Protein AF-A0A2K8VFG8-F1 (afdb_monomer_lite)

Secondary structure (DSSP, 8-state):
-------------S---STT----TTTS-HHHHHHHHHHHHHTTTT--SSS-SSSPP-TT----HHHHHHHHTSTTSSS--TT--HHHHHHHHHHHT-

Sequence (98 aa):
MMLFYSLLFSNSNNELLECGVVDTIDKISKDKREGRKLFNANCASCHKLDKHMIGPALRNINLDSLSLKKYLNSERHSQRYPQLTTEQQHEILKYTKD

Radius of gyration: 17.17 Å; chains: 1; bounding box: 62×37×29 Å

Foldseek 3Di:
DDDDPDDPPVPPDDDDPDPDDPPPPPPADPLQPLLVVLCVVPPVVQEDQPQHDNDDHLAQDPDDLVRQQDCLCDPNDPHHCPVADSVNSVSVNVNRRD

Structure (mmCIF, N/CA/C/O backbone):
data_AF-A0A2K8VFG8-F1
#
_entry.id   AF-A0A2K8VFG8-F1
#
loop_
_atom_site.group_PDB
_atom_site.id
_atom_site.type_symbol
_atom_site.label_atom_id
_atom_site.label_alt_id
_atom_site.label_comp_id
_atom_site.label_asym_id
_atom_site.label_entity_id
_atom_site.label_seq_id
_atom_site.pdbx_PDB_ins_code
_atom_site.Cartn_x
_atom_site.Cartn_y
_atom_site.Cartn_z
_atom_site.occupancy
_atom_site.B_iso_or_equiv
_atom_site.auth_seq_id
_atom_site.auth_comp_id
_atom_site.auth_asym_id
_atom_site.auth_atom_id
_atom_site.pdbx_PDB_model_num
ATOM 1 N N . MET A 1 1 ? -55.490 -16.453 0.865 1.00 47.78 1 MET A N 1
ATOM 2 C CA . MET A 1 1 ? -54.713 -16.154 -0.356 1.00 47.78 1 MET A CA 1
ATOM 3 C C . MET A 1 1 ? -53.317 -15.712 0.072 1.00 47.78 1 MET A C 1
ATOM 5 O O . MET A 1 1 ? -53.198 -14.618 0.597 1.00 47.78 1 MET A O 1
ATOM 9 N N . MET A 1 2 ? -52.357 -16.648 -0.018 1.00 49.16 2 MET A N 1
ATOM 10 C CA . MET A 1 2 ? -50.874 -16.541 -0.015 1.00 49.16 2 MET A CA 1
ATOM 11 C C . MET A 1 2 ? -50.255 -15.274 0.617 1.00 49.16 2 MET A C 1
ATOM 13 O O . MET A 1 2 ? -50.361 -14.197 0.050 1.00 49.16 2 MET A O 1
ATOM 17 N N . LEU A 1 3 ? -49.678 -15.290 1.827 1.00 56.12 3 LEU A N 1
ATOM 18 C CA . LEU A 1 3 ? -48.368 -15.857 2.222 1.00 56.12 3 LEU A CA 1
ATOM 19 C C . LEU A 1 3 ? -47.226 -15.614 1.219 1.00 56.12 3 LEU A C 1
ATOM 21 O O . LEU A 1 3 ? -46.966 -16.479 0.395 1.00 56.12 3 LEU A O 1
ATOM 25 N N . PHE A 1 4 ? -46.487 -14.509 1.383 1.00 51.53 4 PHE A N 1
ATOM 26 C CA . PHE A 1 4 ? -45.075 -14.392 0.975 1.00 51.53 4 PHE A CA 1
ATOM 27 C C . PHE A 1 4 ? -44.287 -13.564 2.000 1.00 51.53 4 PHE A C 1
ATOM 29 O O . PHE A 1 4 ? -43.816 -12.461 1.747 1.00 51.53 4 PHE A O 1
ATOM 36 N N . TYR A 1 5 ? -44.165 -14.126 3.201 1.00 54.47 5 TYR A N 1
ATOM 37 C CA . TYR A 1 5 ? -43.085 -13.809 4.128 1.00 54.47 5 TYR A CA 1
ATOM 38 C C . TYR A 1 5 ? -41.968 -14.809 3.825 1.00 54.47 5 TYR A C 1
ATOM 40 O O . TYR A 1 5 ? -42.094 -15.975 4.186 1.00 54.47 5 TYR A O 1
ATOM 48 N N . SER A 1 6 ? -40.930 -14.413 3.088 1.00 54.50 6 SER A N 1
ATOM 49 C CA . SER A 1 6 ? -39.699 -15.203 2.921 1.00 54.50 6 SER A CA 1
ATOM 50 C C . SER A 1 6 ? -38.566 -14.310 2.417 1.00 54.50 6 SER A C 1
ATOM 52 O O . SER A 1 6 ? -38.420 -14.065 1.227 1.00 54.50 6 SER A O 1
ATOM 54 N N . LEU A 1 7 ? -37.808 -13.782 3.379 1.00 57.41 7 LEU A N 1
ATOM 55 C CA . LEU A 1 7 ? -36.344 -13.820 3.423 1.00 57.41 7 LEU A CA 1
ATOM 56 C C . LEU A 1 7 ? -35.639 -14.020 2.069 1.00 57.41 7 LEU A C 1
ATOM 58 O O . LEU A 1 7 ? -35.353 -15.146 1.674 1.00 57.41 7 LEU A O 1
ATOM 62 N N . LEU A 1 8 ? -35.225 -12.922 1.441 1.00 56.34 8 LEU A N 1
ATOM 63 C CA . LEU A 1 8 ? -34.014 -12.926 0.625 1.00 56.34 8 LEU A CA 1
ATOM 64 C C . LEU A 1 8 ? -32.915 -12.228 1.424 1.00 56.34 8 LEU A C 1
ATOM 66 O O . LEU A 1 8 ? -32.544 -11.087 1.160 1.00 56.34 8 LEU A O 1
ATOM 70 N N .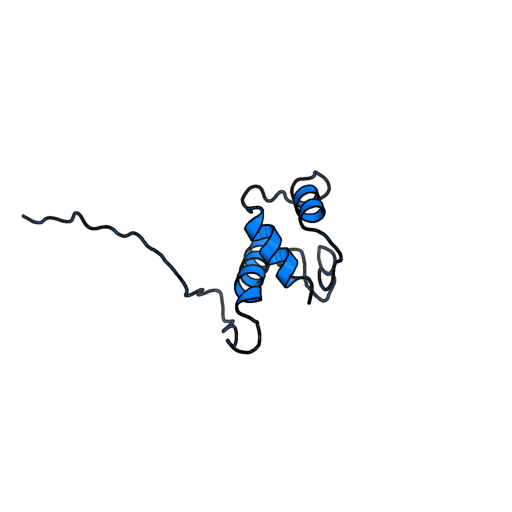 PHE A 1 9 ? -32.386 -12.930 2.428 1.00 50.78 9 PHE A N 1
ATOM 71 C CA . PHE A 1 9 ? -30.996 -12.705 2.803 1.00 50.78 9 PHE A CA 1
ATOM 72 C C . PHE A 1 9 ? -30.153 -13.217 1.635 1.00 50.78 9 PHE A C 1
ATOM 74 O O . PHE A 1 9 ? -29.820 -14.399 1.569 1.00 50.78 9 PHE A O 1
ATOM 81 N N . SER A 1 10 ? -29.833 -12.334 0.690 1.00 46.47 10 SER A N 1
ATOM 82 C CA . SER A 1 10 ? -28.764 -12.589 -0.272 1.00 46.47 10 SER A CA 1
ATOM 83 C C . SER A 1 10 ? -27.443 -12.608 0.487 1.00 46.47 10 SER A C 1
ATOM 85 O O . SER A 1 10 ? -26.758 -11.597 0.606 1.00 46.47 10 SER A O 1
ATOM 87 N N . ASN A 1 11 ? -27.087 -13.770 1.027 1.00 56.38 11 ASN A N 1
ATOM 88 C CA . ASN A 1 11 ? -25.724 -14.053 1.440 1.00 56.38 11 ASN A CA 1
ATOM 89 C C . ASN A 1 11 ? -24.958 -14.468 0.178 1.00 56.38 11 ASN A C 1
ATOM 91 O O . ASN A 1 11 ? -24.802 -15.655 -0.106 1.00 56.38 11 ASN A O 1
ATOM 95 N N . SER A 1 12 ? -24.568 -13.484 -0.642 1.00 49.66 12 SER A N 1
ATOM 96 C CA . SER A 1 12 ? -23.772 -13.728 -1.847 1.00 49.66 12 SER A CA 1
ATOM 97 C C . SER A 1 12 ? -22.326 -14.035 -1.454 1.00 49.66 12 SER A C 1
ATOM 99 O O . SER A 1 12 ? -21.425 -13.202 -1.575 1.00 49.66 12 SER A O 1
ATOM 101 N N . ASN A 1 13 ? -22.090 -15.248 -0.965 1.00 65.00 13 ASN A N 1
ATOM 102 C CA . ASN A 1 13 ? -20.745 -15.786 -0.898 1.00 65.00 13 ASN A CA 1
ATOM 103 C C . ASN A 1 13 ? -20.414 -16.409 -2.2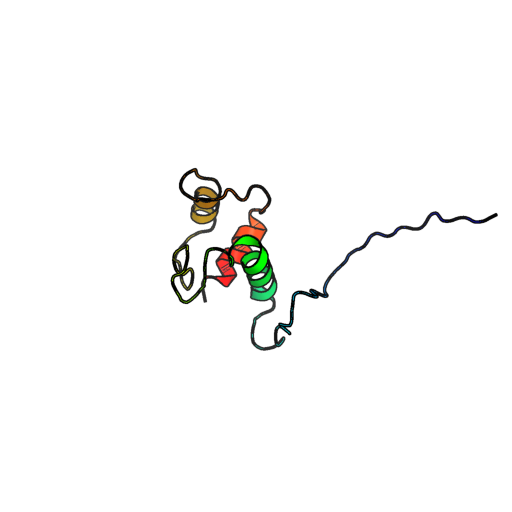51 1.00 65.00 13 ASN A C 1
ATOM 105 O O . ASN A 1 13 ? -20.824 -17.526 -2.545 1.00 65.00 13 ASN A O 1
ATOM 109 N N . ASN A 1 14 ? -19.617 -15.655 -3.008 1.00 68.88 14 ASN A N 1
ATOM 110 C CA . ASN A 1 14 ? -18.805 -16.098 -4.136 1.00 68.88 14 ASN A CA 1
ATOM 111 C C . ASN A 1 14 ? -19.535 -16.479 -5.434 1.00 68.88 14 ASN A C 1
ATOM 113 O O . ASN A 1 14 ? -19.726 -17.655 -5.712 1.00 68.88 14 ASN A O 1
ATOM 117 N N . GLU A 1 15 ? -19.754 -15.480 -6.290 1.00 43.81 15 GLU A N 1
ATOM 118 C CA . GLU A 1 15 ? -19.274 -15.552 -7.677 1.00 43.81 15 GLU A CA 1
ATOM 119 C C . GLU A 1 15 ? -19.106 -14.119 -8.204 1.00 43.81 15 GLU A C 1
ATOM 121 O O . GLU A 1 15 ? -20.075 -13.398 -8.440 1.00 43.81 15 GLU A O 1
ATOM 126 N N . LEU A 1 16 ? -17.862 -13.642 -8.281 1.00 54.16 16 LEU A N 1
ATOM 127 C CA . LEU A 1 16 ? -17.562 -12.334 -8.859 1.00 54.16 16 LEU A CA 1
ATOM 128 C C . LEU A 1 16 ? -17.568 -12.463 -10.374 1.00 54.16 16 LEU A C 1
ATOM 130 O O . LEU A 1 16 ? -16.569 -12.837 -10.981 1.00 54.16 16 LEU A O 1
ATOM 134 N N . LEU A 1 17 ? -18.698 -12.113 -10.977 1.00 48.19 17 LEU A N 1
ATOM 135 C CA . LEU A 1 17 ? -18.765 -11.761 -12.385 1.00 48.19 17 LEU A CA 1
ATOM 136 C C . LEU A 1 17 ? -1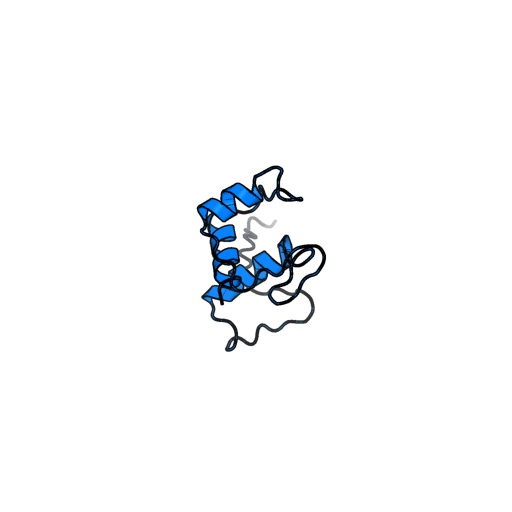8.254 -10.321 -12.551 1.00 48.19 17 LEU A C 1
ATOM 138 O O . LEU A 1 17 ? -19.021 -9.378 -12.718 1.00 48.19 17 LEU A O 1
ATOM 142 N N . GLU A 1 18 ? -16.937 -10.160 -12.472 1.00 51.88 18 GLU A N 1
ATOM 143 C CA . GLU A 1 18 ? -16.225 -8.993 -12.987 1.00 51.88 18 GLU A CA 1
ATOM 144 C C . GLU A 1 18 ? -15.397 -9.492 -14.176 1.00 51.88 18 GLU A C 1
ATOM 146 O O . GLU A 1 18 ? -14.785 -10.557 -14.110 1.00 51.88 18 GLU A O 1
ATOM 151 N N . CYS A 1 19 ? -15.492 -8.799 -15.309 1.00 40.75 19 CYS A N 1
ATOM 152 C CA . CYS A 1 19 ? -14.989 -9.199 -16.624 1.00 40.75 19 CYS A CA 1
ATOM 153 C C . CYS A 1 19 ? -13.741 -10.125 -16.626 1.00 40.75 19 CYS A C 1
ATOM 155 O O . CYS A 1 19 ? -12.598 -9.684 -16.560 1.00 40.75 19 CYS A O 1
ATOM 157 N N . GLY A 1 20 ? -13.971 -11.432 -16.804 1.00 51.53 20 GLY A N 1
ATOM 158 C CA . GLY A 1 20 ? -13.042 -12.353 -17.470 1.00 51.53 20 GLY A CA 1
ATOM 159 C C . GLY A 1 20 ? -11.808 -12.854 -16.714 1.00 51.53 20 GLY A C 1
ATOM 160 O O . GLY A 1 20 ? -10.969 -13.488 -17.352 1.00 51.53 20 GLY A O 1
ATOM 161 N N . VAL A 1 21 ? -11.665 -12.647 -15.402 1.00 59.09 21 VAL A N 1
ATOM 162 C CA . VAL A 1 21 ? -10.554 -13.264 -14.652 1.00 59.09 21 VAL A CA 1
ATOM 163 C C . VAL A 1 21 ? -11.077 -14.426 -13.814 1.00 59.09 21 VAL A C 1
ATOM 165 O O . VAL A 1 21 ? -11.500 -14.254 -12.677 1.00 59.09 21 VAL A O 1
ATOM 168 N N . VAL A 1 22 ? -11.016 -15.638 -14.375 1.00 59.38 22 VAL A N 1
ATOM 169 C CA . VAL A 1 22 ? -10.966 -16.853 -13.554 1.00 59.38 22 VAL A CA 1
ATOM 170 C C . VAL A 1 22 ? -9.663 -16.755 -12.769 1.00 59.38 22 VAL A C 1
ATOM 172 O O . VAL A 1 22 ? -8.584 -16.959 -13.328 1.00 59.38 22 VAL A O 1
ATOM 175 N N . ASP A 1 23 ? -9.748 -16.378 -11.492 1.00 61.47 23 ASP A N 1
ATOM 176 C CA . ASP A 1 23 ? -8.662 -16.579 -10.541 1.00 61.47 23 ASP A CA 1
ATOM 177 C C . ASP A 1 23 ? -8.359 -18.079 -10.577 1.00 61.47 23 ASP A C 1
ATOM 179 O O . ASP A 1 23 ? -9.076 -18.872 -9.971 1.00 61.47 23 ASP A O 1
ATOM 183 N N . THR A 1 24 ? -7.365 -18.498 -11.368 1.00 58.00 24 THR A N 1
ATOM 184 C CA . THR A 1 24 ? -6.922 -19.892 -11.418 1.00 58.00 24 THR A CA 1
ATOM 185 C C . THR A 1 24 ? -6.606 -20.266 -9.982 1.00 58.00 24 THR A C 1
ATOM 187 O O . THR A 1 24 ? -5.647 -19.732 -9.413 1.00 58.00 24 THR A O 1
ATOM 190 N N . ILE A 1 25 ? -7.469 -21.097 -9.397 1.00 58.31 25 ILE A N 1
ATOM 191 C CA . ILE A 1 25 ? -7.623 -21.305 -7.951 1.00 58.31 25 ILE A CA 1
ATOM 192 C C . ILE A 1 25 ? -6.311 -21.787 -7.294 1.00 58.31 25 ILE A C 1
ATOM 194 O O . ILE A 1 25 ? -6.150 -21.689 -6.080 1.00 58.31 25 ILE A O 1
ATOM 198 N N . ASP A 1 26 ? -5.325 -22.166 -8.110 1.00 57.81 26 ASP A N 1
ATOM 199 C CA . ASP A 1 26 ? -4.021 -22.677 -7.704 1.00 57.81 26 ASP A CA 1
ATOM 200 C C . ASP A 1 26 ? -2.883 -21.634 -7.677 1.00 57.81 26 ASP A C 1
ATOM 202 O O . ASP A 1 26 ? -1.851 -21.888 -7.057 1.00 57.81 26 ASP A O 1
ATOM 206 N N . LYS A 1 27 ? -3.018 -20.455 -8.313 1.00 62.81 27 LYS A N 1
ATOM 207 C CA . LYS A 1 27 ? -1.896 -19.488 -8.442 1.00 62.81 27 LYS A CA 1
ATOM 208 C C . LYS A 1 27 ? -1.917 -18.346 -7.423 1.00 62.81 27 LYS A C 1
ATOM 210 O O . LYS A 1 27 ? -0.898 -17.696 -7.198 1.00 62.81 27 LYS A O 1
ATOM 215 N N . ILE A 1 28 ? -3.067 -18.092 -6.805 1.00 65.62 28 ILE A N 1
ATOM 216 C CA . ILE A 1 28 ? -3.254 -17.061 -5.782 1.00 65.62 28 ILE A CA 1
ATOM 217 C C . ILE A 1 28 ? -3.791 -17.768 -4.547 1.00 65.62 28 ILE A C 1
ATOM 219 O O . ILE A 1 28 ? -4.880 -18.336 -4.588 1.00 65.62 28 ILE A O 1
ATOM 223 N N . SER A 1 29 ? -3.026 -17.761 -3.452 1.00 72.62 29 SER A N 1
ATOM 224 C CA . SER A 1 29 ? -3.481 -18.373 -2.203 1.00 72.62 29 SER A CA 1
ATOM 225 C C . SER A 1 29 ? -4.834 -17.785 -1.789 1.00 72.62 29 SER A C 1
ATOM 227 O O . SER A 1 29 ? -5.124 -16.617 -2.063 1.00 72.62 29 SER A O 1
ATOM 229 N N . LYS A 1 30 ? -5.686 -18.578 -1.121 1.00 68.06 30 LYS A N 1
ATOM 230 C CA . LYS A 1 30 ? -7.004 -18.106 -0.642 1.00 68.06 30 LYS A CA 1
ATOM 231 C C . LYS A 1 30 ? -6.887 -16.789 0.134 1.00 68.06 30 LYS A C 1
ATOM 233 O O . LYS A 1 30 ? -7.691 -15.885 -0.059 1.00 68.06 30 LYS A O 1
ATOM 238 N N . ASP A 1 31 ? -5.811 -16.696 0.895 1.00 68.81 31 ASP A N 1
ATOM 239 C CA . ASP A 1 31 ? -5.290 -15.563 1.648 1.00 68.81 31 ASP A CA 1
ATOM 240 C C . ASP A 1 31 ? -5.037 -14.268 0.863 1.00 68.81 31 ASP A C 1
ATOM 242 O O . ASP A 1 31 ? -4.930 -13.213 1.472 1.00 68.81 31 ASP A O 1
ATOM 246 N N . LYS A 1 32 ? -4.885 -14.332 -0.460 1.00 81.50 32 LYS A N 1
ATOM 247 C CA . LYS A 1 32 ? -4.602 -13.177 -1.326 1.00 81.50 32 LYS A CA 1
ATOM 248 C C . LYS A 1 32 ? -5.778 -12.806 -2.216 1.00 81.50 32 LYS A C 1
ATOM 250 O O . LYS A 1 32 ? -5.784 -11.718 -2.785 1.00 81.50 32 LYS A O 1
ATOM 255 N N . ARG A 1 33 ? -6.768 -13.691 -2.354 1.00 87.56 33 ARG A N 1
ATOM 256 C CA . ARG A 1 33 ? -7.936 -13.458 -3.211 1.00 87.56 33 ARG A CA 1
ATOM 257 C C . ARG A 1 33 ? -8.762 -12.270 -2.719 1.00 87.56 33 ARG A C 1
ATOM 259 O O . ARG A 1 33 ? -9.122 -11.414 -3.521 1.00 87.56 33 ARG A O 1
ATOM 266 N N . GLU A 1 34 ? -9.007 -12.184 -1.411 1.00 89.88 34 GLU A N 1
ATOM 267 C CA . GLU A 1 34 ? -9.776 -11.070 -0.841 1.00 89.88 34 GLU A CA 1
ATOM 268 C C . GLU A 1 34 ? -9.015 -9.743 -0.968 1.00 89.88 34 GLU A C 1
ATOM 270 O O . GLU A 1 34 ? -9.554 -8.763 -1.480 1.00 89.88 34 GLU A O 1
ATOM 275 N N . GLY A 1 35 ? -7.724 -9.732 -0.623 1.00 91.69 35 GLY A N 1
ATOM 276 C CA . GLY A 1 35 ? -6.863 -8.563 -0.813 1.00 91.69 35 GLY A CA 1
ATOM 277 C C . GLY A 1 35 ? -6.790 -8.095 -2.269 1.00 91.69 35 GLY A C 1
ATOM 278 O O . GLY A 1 35 ? -6.903 -6.899 -2.538 1.00 91.69 35 GLY A O 1
ATOM 279 N N . ARG A 1 36 ? -6.685 -9.028 -3.226 1.00 91.81 36 ARG A N 1
ATOM 280 C CA . ARG A 1 36 ? -6.734 -8.735 -4.667 1.00 91.81 36 ARG A CA 1
ATOM 281 C C . ARG A 1 36 ? -8.048 -8.082 -5.070 1.00 91.81 36 ARG A C 1
ATOM 283 O O . ARG A 1 36 ? -8.024 -7.078 -5.775 1.00 91.81 36 ARG A O 1
ATOM 290 N N . LYS A 1 37 ? -9.179 -8.647 -4.651 1.00 91.62 37 LYS A N 1
ATOM 291 C CA . LYS A 1 37 ? -10.508 -8.111 -4.959 1.00 91.62 37 LYS A CA 1
ATOM 292 C C . LYS A 1 37 ? -10.644 -6.678 -4.447 1.00 91.62 37 LYS A C 1
ATOM 294 O O . LYS A 1 37 ? -11.004 -5.780 -5.204 1.00 91.62 37 LYS A O 1
ATOM 299 N N . LEU A 1 38 ? -10.300 -6.459 -3.179 1.00 93.50 38 LEU A N 1
ATOM 300 C CA . LEU A 1 38 ? -10.349 -5.141 -2.551 1.00 93.50 38 LEU A CA 1
ATOM 301 C C . LEU A 1 38 ? -9.419 -4.143 -3.256 1.00 93.50 38 LEU A C 1
ATOM 303 O O . LEU A 1 38 ? -9.828 -3.010 -3.517 1.00 93.50 38 LEU A O 1
ATOM 307 N N . PHE A 1 39 ? -8.205 -4.567 -3.618 1.00 93.81 39 PHE A N 1
ATOM 308 C CA . PHE A 1 39 ? -7.249 -3.754 -4.369 1.00 93.81 39 PHE A CA 1
ATOM 309 C C . PHE A 1 39 ? -7.774 -3.385 -5.761 1.00 93.81 39 PHE A C 1
ATOM 311 O O . PHE A 1 39 ? -7.690 -2.225 -6.159 1.00 93.81 39 PHE A O 1
ATOM 318 N N . ASN A 1 40 ? -8.332 -4.344 -6.500 1.00 92.56 40 ASN A N 1
ATOM 319 C CA . ASN A 1 40 ? -8.859 -4.109 -7.843 1.00 92.56 40 ASN A CA 1
ATOM 320 C C . ASN A 1 40 ? -10.020 -3.109 -7.824 1.00 92.56 40 ASN A C 1
ATOM 322 O O . ASN A 1 40 ? -10.025 -2.174 -8.620 1.00 92.56 40 ASN A O 1
ATOM 326 N N . ALA A 1 41 ? -10.936 -3.251 -6.866 1.00 93.12 41 ALA A N 1
ATOM 327 C CA . ALA A 1 41 ? -12.100 -2.380 -6.748 1.00 93.12 41 ALA A CA 1
ATOM 328 C C . ALA A 1 41 ? -11.755 -0.946 -6.303 1.00 93.12 41 ALA A C 1
ATOM 330 O O . ALA A 1 41 ? -12.424 -0.001 -6.712 1.00 93.12 41 ALA A O 1
ATOM 331 N N . ASN A 1 42 ? -10.734 -0.766 -5.454 1.00 93.50 42 ASN A N 1
ATOM 332 C CA . ASN A 1 42 ? -10.492 0.524 -4.790 1.00 93.50 42 ASN A CA 1
ATOM 333 C C . ASN A 1 42 ? -9.185 1.216 -5.196 1.00 93.50 42 ASN A C 1
ATOM 335 O O . ASN A 1 42 ? -9.091 2.434 -5.082 1.00 93.50 42 ASN A O 1
ATOM 339 N N . CYS A 1 43 ? -8.167 0.470 -5.627 1.00 94.56 43 CYS A N 1
ATOM 340 C CA . CYS A 1 43 ? -6.799 0.976 -5.774 1.00 94.56 43 CYS A CA 1
ATOM 341 C C . CYS A 1 43 ? -6.260 0.855 -7.205 1.00 94.56 43 CYS A C 1
ATOM 343 O O . CYS A 1 43 ? -5.446 1.685 -7.610 1.00 94.56 43 CYS A O 1
ATOM 345 N N . ALA A 1 44 ? -6.702 -0.142 -7.980 1.00 95.12 44 ALA A N 1
ATOM 346 C CA . ALA A 1 44 ? -6.130 -0.460 -9.293 1.00 95.12 44 ALA A CA 1
ATOM 347 C C . ALA A 1 44 ? -6.341 0.619 -10.368 1.00 95.12 44 ALA A C 1
ATOM 349 O O . ALA A 1 44 ? -5.616 0.652 -11.365 1.00 95.12 44 ALA A O 1
ATOM 350 N N . SER A 1 45 ? -7.298 1.526 -10.157 1.00 95.00 45 SER A N 1
ATOM 351 C CA . SER A 1 45 ? -7.491 2.708 -11.001 1.00 95.00 45 SER A CA 1
ATOM 352 C C . SER A 1 45 ? -6.305 3.668 -10.940 1.00 95.00 45 SER A C 1
ATOM 354 O O . SER A 1 45 ? -6.026 4.334 -11.932 1.00 95.00 45 SER A O 1
ATOM 356 N N . CYS A 1 46 ? -5.588 3.706 -9.811 1.00 96.31 46 CYS A N 1
ATOM 357 C CA . CYS A 1 46 ? -4.464 4.607 -9.574 1.00 96.31 46 CYS A CA 1
ATOM 358 C C . CYS A 1 46 ? -3.134 3.882 -9.368 1.00 96.31 46 CYS A C 1
ATOM 360 O O . CYS A 1 46 ? -2.100 4.467 -9.662 1.00 96.31 46 CYS A O 1
ATOM 362 N N . HIS A 1 47 ? -3.124 2.640 -8.894 1.00 95.62 47 HIS A N 1
ATOM 363 C CA . HIS A 1 47 ? -1.906 1.910 -8.556 1.00 95.62 47 HIS A CA 1
ATOM 364 C C . HIS A 1 47 ? -1.829 0.559 -9.254 1.00 95.62 47 HIS A C 1
ATOM 366 O O . HIS A 1 47 ? -2.800 -0.186 -9.336 1.00 95.62 47 HIS A O 1
ATOM 372 N N . LYS A 1 48 ? -0.625 0.192 -9.686 1.00 95.38 48 LYS A N 1
ATOM 373 C CA . LYS A 1 48 ? -0.294 -1.171 -10.111 1.00 95.38 48 LYS A CA 1
ATOM 374 C C . LYS A 1 48 ? 0.706 -1.761 -9.135 1.00 95.38 48 LYS A C 1
ATOM 376 O O . LYS A 1 48 ? 1.359 -1.035 -8.392 1.00 95.38 48 LYS A O 1
ATOM 381 N N . LEU A 1 49 ? 0.821 -3.084 -9.126 1.00 94.06 49 LEU A N 1
ATOM 382 C CA . LEU A 1 49 ? 1.799 -3.740 -8.264 1.00 94.06 49 LEU A CA 1
ATOM 383 C C . LEU A 1 49 ? 3.203 -3.493 -8.804 1.00 94.06 49 LEU A C 1
ATOM 385 O O . LEU A 1 49 ? 4.008 -2.873 -8.127 1.00 94.06 49 LEU A O 1
ATOM 389 N N . ASP A 1 50 ? 3.455 -3.866 -10.054 1.00 93.75 50 ASP A N 1
ATOM 390 C CA . ASP A 1 50 ? 4.826 -3.985 -10.562 1.00 93.75 50 ASP A CA 1
ATOM 391 C C . ASP A 1 50 ? 5.255 -2.831 -11.484 1.00 93.75 50 ASP A C 1
ATOM 393 O O . ASP A 1 50 ? 6.307 -2.890 -12.115 1.00 93.75 50 ASP A O 1
ATOM 397 N N . LYS A 1 51 ? 4.435 -1.779 -11.617 1.00 93.94 51 LYS A N 1
ATOM 398 C CA . LYS A 1 51 ? 4.776 -0.614 -12.445 1.00 93.94 51 LYS A CA 1
ATOM 399 C C . LYS A 1 51 ? 4.116 0.672 -11.979 1.00 93.94 51 LYS A C 1
ATOM 401 O O . LYS A 1 51 ? 3.031 0.654 -11.405 1.00 93.94 51 LYS A O 1
ATOM 406 N N . HIS A 1 52 ? 4.754 1.790 -12.305 1.00 93.56 52 HIS A N 1
ATOM 407 C CA . HIS A 1 52 ? 4.169 3.114 -12.141 1.00 93.56 52 HIS A CA 1
ATOM 408 C C . HIS A 1 52 ? 2.983 3.331 -13.088 1.00 93.56 52 HIS A C 1
ATOM 410 O O . HIS A 1 52 ? 2.943 2.812 -14.209 1.00 93.56 52 HIS A O 1
ATOM 416 N N . MET A 1 53 ? 2.013 4.111 -12.622 1.00 94.25 53 MET A N 1
ATOM 417 C CA . MET A 1 53 ? 0.915 4.627 -13.436 1.00 94.25 53 MET A CA 1
ATOM 418 C C . MET A 1 53 ? 0.545 6.035 -12.950 1.00 94.25 53 MET A C 1
ATOM 420 O O . MET A 1 53 ? 1.396 6.911 -13.020 1.00 94.25 53 MET A O 1
ATOM 424 N N . ILE A 1 54 ? -0.671 6.264 -12.447 1.00 96.12 54 ILE A N 1
ATOM 425 C CA . ILE A 1 54 ? -1.038 7.525 -11.785 1.00 96.12 54 ILE A CA 1
ATOM 426 C C . ILE A 1 54 ? -0.302 7.641 -10.442 1.00 96.12 54 ILE A C 1
ATOM 428 O O . ILE A 1 54 ? 0.322 8.655 -10.152 1.00 96.12 54 ILE A O 1
ATOM 432 N N . GLY A 1 55 ? -0.352 6.580 -9.638 1.00 93.06 55 GLY A N 1
ATOM 433 C CA . GLY A 1 55 ? 0.376 6.425 -8.388 1.00 93.06 55 GLY A CA 1
ATOM 434 C C . GLY A 1 55 ? 1.593 5.498 -8.515 1.00 93.06 55 GLY A C 1
ATOM 435 O O . GLY A 1 55 ? 1.808 4.860 -9.557 1.00 93.06 55 GLY A O 1
ATOM 436 N N . PRO A 1 56 ? 2.415 5.414 -7.452 1.00 93.81 56 PRO A N 1
ATOM 437 C CA . PRO A 1 56 ? 3.553 4.508 -7.390 1.00 93.81 56 PRO A CA 1
ATOM 438 C C . PRO A 1 56 ? 3.161 3.033 -7.471 1.00 93.81 56 PRO A C 1
ATOM 440 O O . PRO A 1 56 ? 2.044 2.649 -7.112 1.00 93.81 56 PRO A O 1
ATOM 443 N N . ALA A 1 57 ? 4.121 2.223 -7.917 1.00 95.69 57 ALA A N 1
ATOM 444 C CA . ALA A 1 57 ? 4.069 0.772 -7.821 1.00 95.69 57 ALA A CA 1
ATOM 445 C C . ALA A 1 57 ? 3.966 0.343 -6.345 1.00 95.69 57 ALA A C 1
ATOM 447 O O . ALA A 1 57 ? 4.668 0.897 -5.499 1.00 95.69 57 ALA A O 1
ATOM 448 N N . LEU A 1 58 ? 3.084 -0.611 -6.034 1.00 94.94 58 LEU A N 1
ATOM 449 C CA . LEU A 1 58 ? 2.812 -1.032 -4.652 1.00 94.94 58 LEU A CA 1
ATOM 450 C C . LEU A 1 58 ? 3.351 -2.423 -4.295 1.00 94.94 58 LEU A C 1
ATOM 452 O O . LEU A 1 58 ? 3.193 -2.854 -3.159 1.00 94.94 58 LEU A O 1
ATOM 456 N N . ARG A 1 59 ? 4.017 -3.116 -5.222 1.00 92.75 59 ARG A N 1
ATOM 457 C CA . ARG A 1 59 ? 4.711 -4.381 -4.958 1.00 92.75 59 ARG A CA 1
ATOM 458 C C . ARG A 1 59 ? 5.797 -4.201 -3.895 1.00 92.75 59 ARG A C 1
ATOM 460 O O . ARG A 1 59 ? 6.631 -3.308 -4.014 1.00 92.75 59 ARG A O 1
ATOM 467 N N . ASN A 1 60 ? 5.814 -5.080 -2.896 1.00 88.25 60 ASN A N 1
ATOM 468 C CA . ASN A 1 60 ? 6.837 -5.161 -1.851 1.00 88.25 60 ASN A CA 1
ATOM 469 C C . ASN A 1 60 ? 7.062 -3.859 -1.069 1.00 88.25 60 ASN A C 1
ATOM 471 O O . ASN A 1 60 ? 8.160 -3.584 -0.583 1.00 88.25 60 ASN A O 1
ATOM 475 N N . ILE A 1 61 ? 6.007 -3.058 -0.900 1.00 86.94 61 ILE A N 1
ATOM 476 C CA . ILE A 1 61 ? 6.070 -1.877 -0.040 1.00 86.94 61 ILE A CA 1
ATOM 477 C C . ILE A 1 61 ? 6.182 -2.296 1.429 1.00 86.94 61 ILE A C 1
ATOM 479 O O . ILE A 1 61 ? 5.357 -3.043 1.962 1.00 86.94 61 ILE A O 1
ATOM 483 N N . ASN A 1 62 ? 7.197 -1.774 2.114 1.00 84.25 62 ASN A N 1
ATOM 484 C CA . ASN A 1 62 ? 7.361 -1.978 3.547 1.00 84.25 62 ASN A CA 1
ATOM 485 C C . ASN A 1 62 ? 6.516 -0.957 4.321 1.00 84.25 62 ASN A C 1
ATOM 487 O O . ASN A 1 62 ? 7.019 0.045 4.826 1.00 84.25 62 ASN A O 1
ATOM 491 N N . LEU A 1 63 ? 5.205 -1.193 4.346 1.00 87.00 63 LEU A N 1
ATOM 492 C CA . LEU A 1 63 ? 4.268 -0.469 5.197 1.00 87.00 63 LEU A CA 1
ATOM 493 C C . LEU A 1 63 ? 3.701 -1.414 6.252 1.00 87.00 63 LEU A C 1
ATOM 495 O O . LEU A 1 63 ? 3.361 -2.568 5.971 1.00 87.00 63 LEU A O 1
ATOM 499 N N . ASP A 1 64 ? 3.580 -0.926 7.477 1.00 90.75 64 ASP A N 1
ATOM 500 C CA . ASP A 1 64 ? 2.773 -1.570 8.504 1.00 90.75 64 ASP A CA 1
ATOM 501 C C . ASP A 1 64 ? 1.300 -1.125 8.398 1.00 90.75 64 ASP A C 1
ATOM 503 O O . ASP A 1 64 ? 0.963 -0.132 7.741 1.00 90.75 64 ASP A O 1
ATOM 507 N N . SER A 1 65 ? 0.406 -1.876 9.042 1.00 89.69 65 SER A N 1
ATOM 508 C CA . SER A 1 65 ? -1.041 -1.644 8.980 1.00 89.69 65 SER A CA 1
ATOM 509 C C . SER A 1 65 ? -1.457 -0.289 9.559 1.00 89.69 65 SER A C 1
ATOM 511 O O . SER A 1 65 ? -2.426 0.309 9.091 1.00 89.69 65 SER A O 1
ATOM 513 N N . LEU A 1 66 ? -0.732 0.225 10.557 1.00 92.31 66 LEU A N 1
ATOM 514 C CA . LEU A 1 66 ? -1.034 1.509 11.186 1.00 92.31 66 LEU A CA 1
ATOM 515 C C . LEU A 1 66 ? -0.612 2.668 10.280 1.00 92.31 66 LEU A C 1
ATOM 517 O O . LEU A 1 66 ? -1.381 3.611 10.082 1.00 92.31 66 LEU A O 1
ATOM 521 N N . SER A 1 67 ? 0.578 2.576 9.692 1.00 91.44 67 SER A N 1
ATOM 522 C CA . SER A 1 67 ? 1.100 3.522 8.711 1.00 91.44 67 SER A CA 1
ATOM 523 C C . SER A 1 67 ? 0.198 3.595 7.484 1.00 91.44 67 SER A C 1
ATOM 525 O O . SER A 1 67 ? -0.154 4.698 7.058 1.00 91.44 67 SER A O 1
ATOM 527 N N . LEU A 1 68 ? -0.253 2.445 6.968 1.00 90.62 68 LEU A N 1
ATOM 528 C CA . LEU A 1 68 ? -1.208 2.399 5.862 1.00 90.62 68 LEU A CA 1
ATOM 529 C C . LEU A 1 68 ? -2.531 3.077 6.246 1.00 90.62 68 LEU A C 1
ATOM 531 O O . LEU A 1 68 ? -2.971 3.994 5.553 1.00 90.62 68 LEU A O 1
ATOM 535 N N . LYS A 1 69 ? -3.127 2.696 7.383 1.00 92.00 69 LYS A N 1
ATOM 536 C CA . LYS A 1 69 ? -4.383 3.283 7.871 1.00 92.00 69 LYS A CA 1
ATOM 537 C C . LYS A 1 69 ? -4.286 4.794 8.030 1.00 92.00 69 LYS A C 1
ATOM 539 O O . LYS A 1 69 ? -5.184 5.524 7.612 1.00 92.00 69 LYS A O 1
ATOM 544 N N . LYS A 1 70 ? -3.199 5.281 8.626 1.00 91.69 70 LYS A N 1
ATOM 545 C CA . LYS A 1 70 ? -2.962 6.715 8.803 1.00 91.69 70 LYS A CA 1
ATOM 546 C C . LYS A 1 70 ? -2.836 7.422 7.456 1.00 91.69 70 LYS A C 1
ATOM 548 O O . LYS A 1 70 ? -3.399 8.499 7.291 1.00 91.69 70 LYS A O 1
ATOM 553 N N . TYR A 1 71 ? -2.125 6.825 6.502 1.00 91.12 71 TYR A N 1
ATOM 554 C CA . TYR A 1 71 ? -1.916 7.412 5.183 1.00 91.12 71 TYR A CA 1
ATOM 555 C C . TYR A 1 71 ? -3.220 7.521 4.382 1.00 91.12 71 TYR A C 1
ATOM 557 O O . TYR A 1 71 ? -3.546 8.615 3.921 1.00 91.12 71 TYR A O 1
ATOM 565 N N . LEU A 1 72 ? -4.006 6.439 4.310 1.00 90.19 72 LEU A N 1
ATOM 566 C CA . LEU A 1 72 ? -5.286 6.387 3.586 1.00 90.19 72 LEU A CA 1
ATOM 567 C C . LEU A 1 72 ? -6.355 7.342 4.146 1.00 90.19 72 LEU A C 1
ATOM 569 O O . LEU A 1 72 ? -7.288 7.706 3.434 1.00 90.19 72 LEU A O 1
ATOM 573 N N . ASN A 1 73 ? -6.222 7.755 5.410 1.00 87.06 73 ASN A N 1
ATOM 574 C CA . ASN A 1 73 ? -7.118 8.714 6.065 1.00 87.06 73 ASN A CA 1
ATOM 575 C C . ASN A 1 73 ? -6.549 10.140 6.139 1.00 87.06 73 ASN A C 1
ATOM 577 O O . ASN A 1 73 ? -7.191 11.026 6.696 1.00 87.06 73 ASN A O 1
ATOM 581 N N . SER A 1 74 ? -5.351 10.379 5.604 1.00 87.94 74 SER A N 1
ATOM 582 C CA . SER A 1 74 ? -4.710 11.696 5.637 1.00 87.94 74 SER A CA 1
ATOM 583 C C . SER A 1 74 ? -4.997 12.517 4.381 1.00 87.94 74 SER A C 1
ATOM 585 O O . SER A 1 74 ? -5.285 11.973 3.320 1.00 87.94 74 SER A O 1
ATOM 587 N N . GLU A 1 75 ? -4.789 13.832 4.471 1.00 88.81 75 GLU A N 1
ATOM 588 C CA . GLU A 1 75 ? -4.797 14.750 3.315 1.00 88.81 75 GLU A CA 1
ATOM 589 C C . GLU A 1 75 ? -3.673 14.471 2.294 1.00 88.81 75 GLU A C 1
ATOM 591 O O . GLU A 1 75 ? -3.609 15.107 1.248 1.00 88.81 75 GLU A O 1
ATOM 596 N N . ARG A 1 76 ? -2.743 13.552 2.599 1.00 87.62 76 ARG A N 1
ATOM 597 C CA . ARG A 1 76 ? -1.601 13.222 1.728 1.00 87.62 76 ARG A CA 1
ATOM 598 C C . ARG A 1 76 ? -1.930 12.183 0.666 1.00 87.62 76 ARG A C 1
ATOM 600 O O . ARG A 1 76 ? -1.139 12.005 -0.258 1.00 87.62 76 ARG A O 1
ATOM 607 N N . HIS A 1 77 ? -3.031 11.460 0.833 1.00 90.56 77 HIS A N 1
ATOM 608 C CA . HIS A 1 77 ? -3.522 10.530 -0.167 1.00 90.56 77 HIS A CA 1
ATOM 609 C C . HIS A 1 77 ? -4.691 11.184 -0.907 1.00 90.56 77 HIS A C 1
ATOM 611 O O . HIS A 1 77 ? -5.573 11.772 -0.285 1.00 90.56 77 HIS A O 1
ATOM 617 N N . SER A 1 78 ? -4.685 11.103 -2.239 1.00 86.81 78 SER A N 1
ATOM 618 C CA . SER A 1 78 ? -5.610 11.855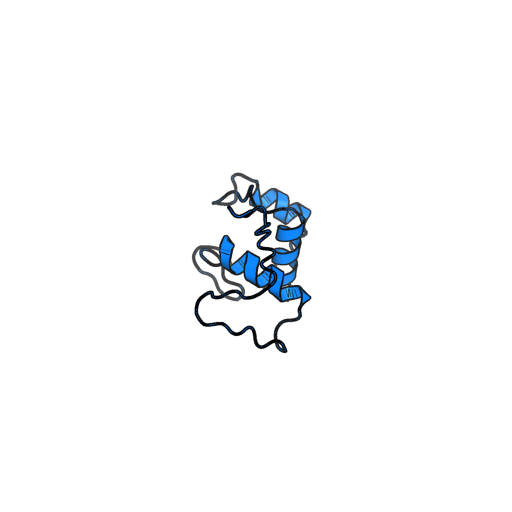 -3.100 1.00 86.81 78 SER A CA 1
ATOM 619 C C . SER A 1 78 ? -7.084 11.509 -2.877 1.00 86.81 78 SER A C 1
ATOM 621 O O . SER A 1 78 ? -7.952 12.332 -3.150 1.00 86.81 78 SER A O 1
ATOM 623 N N . GLN A 1 79 ? -7.372 10.314 -2.362 1.00 86.56 79 GLN A N 1
ATOM 624 C CA . GLN A 1 79 ? -8.722 9.856 -2.057 1.00 86.56 79 GLN A CA 1
ATOM 625 C C . GLN A 1 79 ? -8.794 9.279 -0.643 1.00 86.56 79 GLN A C 1
ATOM 627 O O . GLN A 1 79 ? -8.014 8.401 -0.291 1.00 86.56 79 GLN A O 1
ATOM 632 N N . ARG A 1 80 ? -9.749 9.710 0.182 1.00 84.19 80 ARG A N 1
ATOM 633 C CA . ARG A 1 80 ? -9.993 9.023 1.460 1.00 84.19 80 ARG A CA 1
ATOM 634 C C . ARG A 1 80 ? -10.789 7.748 1.221 1.00 84.19 80 ARG A C 1
ATOM 636 O O . ARG A 1 80 ? -11.664 7.726 0.361 1.00 84.19 80 ARG A O 1
ATOM 643 N N . TYR A 1 81 ? -10.529 6.727 2.031 1.00 84.56 81 TYR A N 1
ATOM 644 C CA . TYR A 1 81 ? -11.275 5.467 1.987 1.00 84.56 81 TYR A CA 1
ATOM 645 C C . TYR A 1 81 ? -12.018 5.198 3.303 1.00 84.56 81 TYR A C 1
ATOM 647 O O . TYR A 1 81 ? -11.694 4.232 3.998 1.00 84.56 81 TYR A O 1
ATOM 655 N N . PRO A 1 82 ? -13.006 6.034 3.681 1.00 81.19 82 PRO A N 1
ATOM 656 C CA . PRO A 1 82 ? -13.776 5.827 4.908 1.00 81.19 82 PRO A CA 1
ATOM 657 C C . PRO A 1 82 ? -14.581 4.516 4.899 1.00 81.19 82 PRO A C 1
ATOM 659 O O . PRO A 1 82 ? -14.973 4.037 5.958 1.00 81.19 82 PRO A O 1
ATOM 662 N N . GLN A 1 83 ? -14.816 3.929 3.721 1.00 86.56 83 GLN A N 1
ATOM 663 C CA . GLN A 1 83 ? -15.526 2.664 3.547 1.00 86.56 83 GLN A CA 1
ATOM 664 C C . GLN A 1 83 ? -14.679 1.419 3.837 1.00 86.56 83 GLN A C 1
ATOM 666 O O . GLN A 1 83 ? -15.247 0.341 3.982 1.00 86.56 83 GLN A O 1
ATOM 671 N N . LEU A 1 84 ? -13.345 1.535 3.883 1.00 89.81 84 LEU A N 1
ATOM 672 C CA . LEU A 1 84 ? -12.474 0.383 4.112 1.00 89.81 84 LEU A CA 1
ATOM 673 C C . LEU A 1 84 ? -12.234 0.172 5.607 1.00 89.81 84 LEU A C 1
ATOM 675 O O . LEU A 1 84 ? -11.631 1.023 6.268 1.00 89.81 84 LEU A O 1
ATOM 679 N N . THR A 1 85 ? -12.636 -0.989 6.124 1.00 93.31 85 THR A N 1
ATOM 680 C CA . THR A 1 85 ? -12.330 -1.385 7.504 1.00 93.31 85 THR A CA 1
ATOM 681 C C . THR A 1 85 ? -10.832 -1.648 7.689 1.00 93.31 85 THR A C 1
ATOM 683 O O . THR A 1 85 ? -10.072 -1.778 6.725 1.00 93.31 85 THR A O 1
ATOM 686 N N . THR A 1 86 ? -10.377 -1.735 8.942 1.00 91.62 86 THR A N 1
ATOM 687 C CA . THR A 1 86 ? -8.953 -1.992 9.237 1.00 91.62 86 THR A CA 1
ATOM 688 C C . THR A 1 86 ? -8.525 -3.367 8.706 1.00 91.62 86 THR A C 1
ATOM 690 O O . THR A 1 86 ? -7.413 -3.531 8.213 1.00 91.62 86 THR A O 1
ATOM 693 N N . GLU A 1 87 ? -9.435 -4.335 8.737 1.00 92.50 87 GLU A N 1
ATOM 694 C CA . GLU A 1 87 ? -9.251 -5.699 8.247 1.00 92.50 87 GLU A CA 1
ATOM 695 C C . GLU A 1 87 ? -9.140 -5.707 6.721 1.00 92.50 87 GLU A C 1
ATOM 697 O O . GLU A 1 87 ? -8.220 -6.302 6.172 1.00 92.50 87 GLU A O 1
ATOM 702 N N . GLN A 1 88 ? -10.002 -4.961 6.023 1.00 93.00 88 GLN A N 1
ATOM 703 C CA . GLN A 1 88 ? -9.915 -4.824 4.567 1.00 93.00 88 GLN A CA 1
ATOM 704 C C . GLN A 1 88 ? -8.596 -4.168 4.134 1.00 93.00 88 GLN A C 1
ATOM 706 O O . GLN A 1 88 ? -7.966 -4.606 3.173 1.00 93.00 88 GLN A O 1
ATOM 711 N N . GLN A 1 89 ? -8.136 -3.151 4.868 1.00 92.56 89 GLN A N 1
ATOM 712 C CA . GLN A 1 89 ? -6.826 -2.535 4.628 1.00 92.56 89 GLN A CA 1
ATOM 713 C C . GLN A 1 89 ? -5.680 -3.527 4.870 1.00 92.56 89 GLN A C 1
ATOM 715 O O . GLN A 1 89 ? -4.696 -3.516 4.131 1.00 92.56 89 GLN A O 1
ATOM 720 N N . HIS A 1 90 ? -5.809 -4.401 5.870 1.00 92.12 90 HIS A N 1
ATOM 721 C CA . HIS A 1 90 ? -4.835 -5.452 6.148 1.00 92.12 90 HIS A CA 1
ATOM 722 C C . HIS A 1 90 ? -4.772 -6.503 5.031 1.00 92.12 90 HIS A C 1
ATOM 724 O O . HIS A 1 90 ? -3.677 -6.887 4.623 1.00 92.12 90 HIS A O 1
ATOM 730 N N . GLU A 1 91 ? -5.912 -6.910 4.470 1.00 92.81 91 GLU A N 1
ATOM 731 C CA . GLU A 1 91 ? -5.949 -7.835 3.330 1.00 92.81 91 GLU A CA 1
ATOM 732 C C . GLU A 1 91 ? -5.319 -7.221 2.073 1.00 92.81 91 GLU A C 1
ATOM 734 O O . GLU A 1 91 ? -4.536 -7.875 1.381 1.00 92.81 91 GLU A O 1
ATOM 739 N N . ILE A 1 92 ? -5.580 -5.936 1.806 1.00 92.44 92 ILE A N 1
ATOM 740 C CA . ILE A 1 92 ? -4.900 -5.197 0.731 1.00 92.44 92 ILE A CA 1
ATOM 741 C C . ILE A 1 92 ? -3.386 -5.182 0.974 1.00 92.44 92 ILE A C 1
ATOM 743 O O . ILE A 1 92 ? -2.614 -5.478 0.064 1.00 92.44 92 ILE A O 1
ATOM 747 N N . LEU A 1 93 ? -2.953 -4.874 2.200 1.00 92.44 93 LEU A N 1
ATOM 748 C CA . LEU A 1 93 ? -1.535 -4.832 2.559 1.00 92.44 93 LEU A CA 1
ATOM 749 C C . LEU A 1 93 ? -0.852 -6.198 2.411 1.00 92.44 93 LEU A C 1
ATOM 751 O O . LEU A 1 93 ? 0.308 -6.275 2.018 1.00 92.44 93 LEU A O 1
ATOM 755 N N . LYS A 1 94 ? -1.556 -7.285 2.725 1.00 91.38 94 LYS A N 1
ATOM 756 C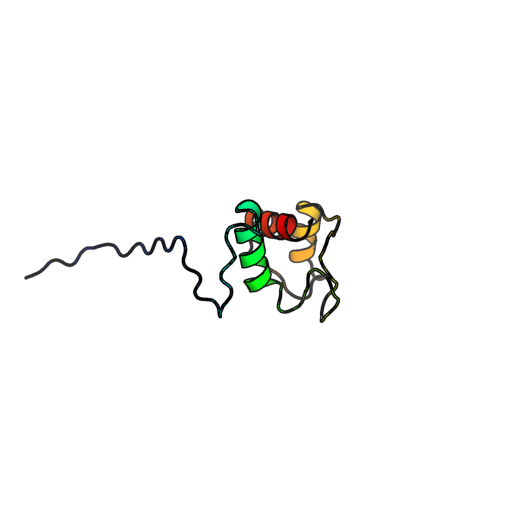 CA . LYS A 1 94 ? -1.059 -8.647 2.530 1.00 91.38 94 LYS A CA 1
ATOM 757 C C . LYS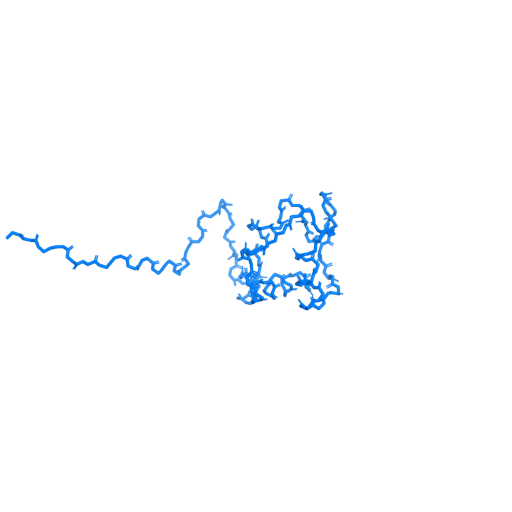 A 1 94 ? -0.849 -8.951 1.049 1.00 91.38 94 LYS A C 1
ATOM 759 O O . LYS A 1 94 ? 0.172 -9.519 0.684 1.00 91.38 94 LYS A O 1
ATOM 764 N N . TYR A 1 95 ? -1.781 -8.527 0.199 1.00 91.06 95 TYR A N 1
ATOM 765 C CA . TYR A 1 95 ? -1.696 -8.720 -1.247 1.00 91.06 95 TYR A CA 1
ATOM 766 C C . TYR A 1 95 ? -0.536 -7.949 -1.906 1.00 91.06 95 TYR A C 1
ATOM 768 O O . TYR A 1 95 ? 0.018 -8.403 -2.909 1.00 91.06 95 TYR A O 1
ATOM 776 N N . THR A 1 96 ? -0.141 -6.797 -1.359 1.00 91.00 96 THR A N 1
ATOM 777 C CA . THR A 1 96 ? 0.943 -5.981 -1.928 1.00 91.00 96 THR A CA 1
ATOM 778 C C . THR A 1 96 ? 2.352 -6.453 -1.551 1.00 91.00 96 THR A C 1
ATOM 780 O O . THR A 1 96 ? 3.304 -6.067 -2.224 1.00 91.00 96 THR A O 1
ATOM 783 N N . LYS A 1 97 ? 2.507 -7.284 -0.513 1.00 87.69 97 LYS A N 1
ATOM 784 C CA . LYS A 1 97 ? 3.797 -7.672 0.100 1.00 87.69 97 LYS A CA 1
ATOM 785 C C . LYS A 1 97 ? 4.492 -8.916 -0.477 1.00 87.69 97 LYS A C 1
ATOM 787 O O . LYS A 1 97 ? 5.456 -9.381 0.122 1.00 87.69 97 LYS A O 1
ATOM 792 N N . ASP A 1 98 ? 4.001 -9.469 -1.579 1.00 67.31 98 ASP A N 1
ATOM 793 C CA . ASP A 1 98 ? 4.620 -10.640 -2.232 1.00 67.31 98 ASP A CA 1
ATOM 794 C C . ASP A 1 98 ? 5.668 -10.277 -3.263 1.00 67.31 98 ASP A C 1
ATOM 796 O O . ASP A 1 98 ? 5.347 -9.339 -4.015 1.00 67.31 98 ASP A O 1
#

pLDDT: mean 79.84, std 16.96, range [40.75, 96.31]